Protein AF-E1IE49-F1 (afdb_monomer_lite)

Organism: NCBI:txid765420

Structure (mmCIF, N/CA/C/O backbone):
data_AF-E1IE49-F1
#
_entry.id   AF-E1IE49-F1
#
loop_
_atom_site.group_PDB
_atom_site.id
_atom_site.type_symbol
_atom_site.label_atom_id
_atom_site.label_alt_id
_atom_site.label_comp_id
_atom_site.label_asym_id
_atom_site.label_entity_id
_atom_site.label_seq_id
_atom_site.pdbx_PDB_ins_code
_atom_site.Cartn_x
_atom_site.Cartn_y
_atom_site.Cartn_z
_atom_site.occupancy
_atom_site.B_iso_or_equiv
_atom_site.auth_seq_id
_atom_site.auth_comp_id
_atom_site.auth_asym_id
_atom_site.auth_atom_id
_atom_site.pdbx_PDB_model_num
ATOM 1 N N . MET A 1 1 ? 12.499 12.347 -20.527 1.00 55.97 1 MET A N 1
ATOM 2 C CA . MET A 1 1 ? 11.636 11.217 -20.932 1.00 55.97 1 MET A CA 1
ATOM 3 C C . MET A 1 1 ? 11.839 10.113 -19.915 1.00 55.97 1 MET A C 1
ATOM 5 O O . MET A 1 1 ? 12.988 9.779 -19.658 1.00 55.97 1 MET A O 1
ATOM 9 N N . SER A 1 2 ? 10.771 9.625 -19.288 1.00 71.44 2 SER A N 1
ATOM 10 C CA . SER A 1 2 ? 10.813 8.446 -18.418 1.00 71.44 2 SER A CA 1
ATOM 11 C C . SER A 1 2 ? 10.730 7.176 -19.274 1.00 71.44 2 SER A C 1
ATOM 13 O O . SER A 1 2 ? 9.985 7.131 -20.253 1.00 71.44 2 SER A O 1
ATOM 15 N N . THR A 1 3 ? 11.517 6.157 -18.932 1.00 88.19 3 THR A N 1
ATOM 16 C CA . THR A 1 3 ? 11.542 4.856 -19.630 1.00 88.19 3 THR A CA 1
ATOM 17 C C . THR A 1 3 ? 10.769 3.835 -18.807 1.00 88.19 3 THR A C 1
ATOM 19 O O . THR A 1 3 ? 11.018 3.725 -17.612 1.00 88.19 3 THR A O 1
ATOM 22 N N . VAL A 1 4 ? 9.860 3.062 -19.406 1.00 92.31 4 VAL A N 1
ATOM 23 C CA . VAL A 1 4 ? 9.188 1.959 -18.694 1.00 92.31 4 VAL A CA 1
ATOM 24 C C . VAL A 1 4 ? 10.195 0.831 -18.459 1.00 92.31 4 VAL A C 1
ATOM 26 O O . VAL A 1 4 ? 10.754 0.292 -19.410 1.00 92.31 4 VAL A O 1
ATOM 29 N N . LEU A 1 5 ? 10.429 0.488 -17.195 1.00 92.81 5 LEU A N 1
ATOM 30 C CA . LEU A 1 5 ? 11.333 -0.583 -16.769 1.00 92.81 5 LEU A CA 1
ATOM 31 C C . LEU A 1 5 ? 10.607 -1.920 -16.612 1.00 92.81 5 LEU A C 1
ATOM 33 O O . LEU A 1 5 ? 11.159 -2.970 -16.926 1.00 92.81 5 LEU A O 1
ATOM 37 N N . ALA A 1 6 ? 9.370 -1.880 -16.119 1.00 93.75 6 ALA A N 1
ATOM 38 C CA . ALA A 1 6 ? 8.511 -3.045 -15.968 1.00 93.75 6 ALA A CA 1
ATOM 39 C C . ALA A 1 6 ? 7.043 -2.628 -16.075 1.00 93.75 6 ALA A C 1
ATOM 41 O O . ALA A 1 6 ? 6.678 -1.508 -15.719 1.00 93.75 6 ALA A O 1
ATOM 42 N N . LEU A 1 7 ? 6.200 -3.547 -16.538 1.00 95.62 7 LEU A N 1
ATOM 43 C CA . LEU A 1 7 ? 4.752 -3.385 -16.567 1.00 95.62 7 LEU A CA 1
ATOM 44 C C . LEU A 1 7 ? 4.121 -4.644 -15.981 1.00 95.62 7 LEU A C 1
ATOM 46 O O . LEU A 1 7 ? 4.431 -5.752 -16.418 1.00 95.62 7 LEU A O 1
ATOM 50 N N . LEU A 1 8 ? 3.234 -4.462 -15.010 1.00 96.56 8 LEU A N 1
ATOM 51 C CA . LEU A 1 8 ? 2.367 -5.511 -14.500 1.00 96.56 8 LEU A CA 1
ATOM 52 C C . LEU A 1 8 ? 0.931 -5.188 -14.907 1.00 96.56 8 LEU A C 1
ATOM 54 O O . LEU A 1 8 ? 0.406 -4.135 -14.549 1.00 96.56 8 LEU A O 1
ATOM 58 N N . ASP A 1 9 ? 0.316 -6.093 -15.661 1.00 95.62 9 ASP A N 1
ATOM 59 C CA . ASP A 1 9 ? -1.055 -5.959 -16.148 1.00 95.62 9 ASP A CA 1
ATOM 60 C C . ASP A 1 9 ? -1.941 -6.997 -15.449 1.00 95.62 9 ASP A C 1
ATOM 62 O O . ASP A 1 9 ? -1.783 -8.203 -15.653 1.00 95.62 9 ASP A O 1
ATOM 66 N N . LEU A 1 10 ? -2.825 -6.527 -14.570 1.00 93.69 10 LEU A N 1
ATOM 67 C CA . LEU A 1 10 ? -3.809 -7.332 -13.855 1.00 93.69 10 LEU A CA 1
ATOM 68 C C . LEU A 1 10 ? -5.215 -6.889 -14.269 1.00 93.69 10 LEU A C 1
ATOM 70 O O . LEU A 1 10 ? -5.426 -5.711 -14.574 1.00 93.69 10 LEU A O 1
ATOM 74 N N . PRO A 1 11 ? -6.222 -7.776 -14.195 1.00 89.94 11 PRO A N 1
ATOM 75 C CA . PRO A 1 11 ? -7.609 -7.378 -14.388 1.00 89.94 11 PRO A CA 1
ATOM 76 C C . PRO A 1 11 ? -7.986 -6.205 -13.471 1.00 89.94 11 PRO A C 1
ATOM 78 O O . PRO A 1 11 ? -8.043 -6.341 -12.250 1.00 89.94 11 PRO A O 1
ATOM 81 N N . GLY A 1 12 ? -8.221 -5.037 -14.070 1.00 88.00 12 GLY A N 1
ATOM 82 C CA . GLY A 1 12 ? -8.602 -3.819 -13.358 1.00 88.00 12 GLY A CA 1
ATOM 83 C C . GLY A 1 12 ? -7.467 -3.064 -12.659 1.00 88.00 12 GLY A C 1
ATOM 84 O O . GLY A 1 12 ? -7.767 -2.053 -12.037 1.00 88.00 12 GLY A O 1
ATOM 85 N N . LEU A 1 13 ? -6.201 -3.486 -12.756 1.00 94.75 13 LEU A N 1
ATOM 86 C CA . LEU A 1 13 ? -5.056 -2.746 -12.211 1.00 94.75 13 LEU A CA 1
ATOM 87 C C . LEU A 1 13 ? -3.825 -2.919 -13.104 1.00 94.75 13 LEU A C 1
ATOM 89 O O . LEU A 1 13 ? -3.293 -4.017 -13.240 1.00 94.75 13 LEU A O 1
ATOM 93 N N . ARG A 1 14 ? -3.331 -1.813 -13.658 1.00 96.25 14 ARG A N 1
ATOM 94 C CA . ARG A 1 14 ? -2.095 -1.779 -14.444 1.00 96.25 14 ARG A CA 1
ATOM 95 C C . ARG A 1 14 ? -1.073 -0.960 -13.673 1.00 96.25 14 ARG A C 1
ATOM 97 O O . ARG A 1 14 ? -1.400 0.126 -13.210 1.00 96.25 14 ARG A O 1
ATOM 104 N N . VAL A 1 15 ? 0.143 -1.470 -13.515 1.00 96.12 15 VAL A N 1
ATOM 105 C CA . VAL A 1 15 ? 1.218 -0.786 -12.782 1.00 96.12 15 VAL A CA 1
ATOM 106 C C . VAL A 1 15 ? 2.454 -0.717 -13.659 1.00 96.12 15 VAL A C 1
ATOM 108 O O . VAL A 1 15 ? 2.976 -1.750 -14.077 1.00 96.12 15 VAL A O 1
ATOM 111 N N . ALA A 1 16 ? 2.925 0.498 -13.931 1.00 95.25 16 ALA A N 1
ATOM 112 C CA . ALA A 1 16 ? 4.128 0.745 -14.713 1.00 95.25 16 ALA A CA 1
ATOM 113 C C . ALA A 1 16 ? 5.248 1.239 -13.798 1.00 95.25 16 ALA A C 1
ATOM 115 O O . ALA A 1 16 ? 5.137 2.293 -13.176 1.00 95.25 16 ALA A O 1
ATOM 116 N N . LEU A 1 17 ? 6.350 0.495 -13.745 1.00 93.62 17 LEU A N 1
ATOM 117 C CA . LEU A 1 17 ? 7.565 0.945 -13.081 1.00 93.62 17 LEU A CA 1
ATOM 118 C C . LEU A 1 17 ? 8.365 1.804 -14.061 1.00 93.62 17 LEU A C 1
ATOM 120 O O . LEU A 1 17 ? 8.807 1.318 -15.104 1.00 93.62 17 LEU A O 1
ATOM 124 N N . LEU A 1 18 ? 8.535 3.080 -13.743 1.00 92.00 18 LEU A N 1
ATOM 125 C CA . LEU A 1 18 ? 9.163 4.076 -14.596 1.00 92.00 18 LEU A CA 1
ATOM 126 C C . LEU A 1 18 ? 10.563 4.413 -14.089 1.00 92.00 18 LEU A C 1
ATOM 128 O O . LEU A 1 18 ? 10.763 4.721 -12.916 1.00 92.00 18 LEU A O 1
ATOM 132 N N . SER A 1 19 ? 11.523 4.413 -15.008 1.00 89.50 19 SER A N 1
ATOM 133 C CA . SER A 1 19 ? 12.862 4.932 -14.788 1.00 89.50 19 SER A CA 1
ATOM 134 C C . SER A 1 19 ? 12.790 6.430 -14.586 1.00 89.50 19 SER A C 1
ATOM 136 O O . SER A 1 19 ? 12.376 7.176 -15.481 1.00 89.50 19 SER A O 1
ATOM 138 N N . VAL A 1 20 ? 13.277 6.858 -13.436 1.00 84.25 20 VAL A N 1
ATOM 139 C CA . VAL A 1 20 ? 13.417 8.258 -13.077 1.00 84.25 20 VAL A CA 1
ATOM 140 C C . VAL A 1 20 ? 14.884 8.565 -12.762 1.00 84.25 20 VAL A C 1
ATOM 142 O O . VAL A 1 20 ? 15.645 7.678 -12.380 1.00 84.25 20 VAL A O 1
ATOM 145 N N . SER A 1 21 ? 15.332 9.800 -12.981 1.00 71.62 21 SER A N 1
ATOM 146 C CA . SER A 1 21 ? 16.721 10.201 -12.719 1.00 71.62 21 SER A CA 1
ATOM 147 C C . SER A 1 21 ? 16.770 11.583 -12.081 1.00 71.62 21 SER A C 1
ATOM 149 O O . SER A 1 21 ? 16.072 12.493 -12.522 1.00 71.62 21 SER A O 1
ATOM 151 N N . GLY A 1 22 ? 17.633 11.737 -11.075 1.00 57.69 22 GLY A N 1
ATOM 152 C CA . GLY A 1 22 ? 17.829 12.986 -10.337 1.00 57.69 22 GLY A CA 1
ATOM 153 C C . GLY A 1 22 ? 16.951 13.123 -9.079 1.00 57.69 22 GLY A C 1
ATOM 154 O O . GLY A 1 22 ? 15.970 12.398 -8.924 1.00 57.69 22 GLY A O 1
ATOM 155 N N . PRO A 1 23 ? 17.296 14.056 -8.170 1.00 50.56 23 PRO A N 1
ATOM 156 C CA . PRO A 1 23 ? 16.659 14.198 -6.852 1.00 50.56 23 PRO A CA 1
ATOM 157 C C . PRO A 1 23 ? 15.172 14.590 -6.914 1.00 50.56 23 PRO A C 1
ATOM 159 O O . PRO A 1 23 ? 14.391 14.168 -6.070 1.00 50.56 23 PRO A O 1
ATOM 162 N N . LEU A 1 24 ? 14.756 15.315 -7.959 1.00 48.94 24 LEU A N 1
ATOM 163 C CA . LEU A 1 24 ? 13.355 15.692 -8.216 1.00 48.94 24 LEU A CA 1
ATOM 164 C C . LEU A 1 24 ? 12.444 14.495 -8.523 1.00 48.94 24 LEU A C 1
ATOM 166 O O . LEU A 1 24 ? 11.224 14.583 -8.424 1.00 48.94 24 LEU A O 1
ATOM 170 N N . ALA A 1 25 ? 13.028 13.374 -8.932 1.00 49.72 25 ALA A N 1
ATOM 171 C CA . ALA A 1 25 ? 12.307 12.298 -9.586 1.00 49.72 25 ALA A CA 1
ATOM 172 C C . ALA A 1 25 ? 11.687 11.284 -8.603 1.00 49.72 25 ALA A C 1
ATOM 174 O O . ALA A 1 25 ? 10.912 10.421 -9.008 1.00 49.72 25 ALA A O 1
ATOM 175 N N . ALA A 1 26 ? 11.989 11.426 -7.311 1.00 48.62 26 ALA A N 1
ATOM 176 C CA . ALA A 1 26 ? 11.365 10.675 -6.227 1.00 48.62 26 ALA A CA 1
ATOM 177 C C . ALA A 1 26 ? 10.238 11.456 -5.522 1.00 48.62 26 ALA A C 1
ATOM 179 O O . ALA A 1 26 ? 9.639 10.928 -4.590 1.00 48.62 26 ALA A O 1
ATOM 180 N N . GLY A 1 27 ? 9.944 12.697 -5.950 1.00 51.00 27 GLY A N 1
ATOM 181 C CA . GLY A 1 27 ? 8.877 13.510 -5.355 1.00 51.00 27 GLY A CA 1
ATOM 182 C C . GLY A 1 27 ? 9.060 13.745 -3.855 1.00 51.00 27 GLY A C 1
ATOM 183 O O . GLY A 1 27 ? 8.078 13.959 -3.151 1.00 51.00 27 GLY A O 1
ATOM 184 N N . PHE A 1 28 ? 10.300 13.659 -3.363 1.00 54.50 28 PHE A N 1
ATOM 185 C CA . PHE A 1 28 ? 10.597 13.907 -1.965 1.00 54.50 28 PHE A CA 1
ATOM 186 C C . PHE A 1 28 ? 10.289 15.363 -1.647 1.00 54.50 28 PHE A C 1
ATOM 188 O O . PHE A 1 28 ? 10.924 16.243 -2.234 1.00 54.50 28 PHE A O 1
ATOM 195 N N . PRO A 1 29 ? 9.333 15.639 -0.750 1.00 58.22 29 PRO A N 1
ATOM 196 C CA . PRO A 1 29 ? 9.167 16.994 -0.270 1.00 58.22 29 PRO A CA 1
ATOM 197 C C . PRO A 1 29 ? 10.420 17.391 0.526 1.00 58.22 29 PRO A C 1
ATOM 199 O O . PRO A 1 29 ? 11.032 16.548 1.187 1.00 58.22 29 PRO A O 1
ATOM 202 N N . ASP A 1 30 ? 10.796 18.674 0.485 1.00 63.28 30 ASP A N 1
ATOM 203 C CA . ASP A 1 30 ? 11.938 19.209 1.251 1.00 63.28 30 ASP A CA 1
ATOM 204 C C . ASP A 1 30 ? 11.806 18.929 2.762 1.00 63.28 30 ASP A C 1
ATOM 206 O O . ASP A 1 30 ? 12.799 18.853 3.487 1.00 63.28 30 ASP A O 1
ATOM 210 N N . ALA A 1 31 ? 10.570 18.738 3.230 1.00 72.19 31 ALA A N 1
ATOM 211 C CA . ALA A 1 31 ? 10.235 18.256 4.558 1.00 72.19 31 ALA A CA 1
ATOM 212 C C . ALA A 1 31 ? 9.115 17.214 4.475 1.00 72.19 31 ALA A C 1
ATOM 214 O O . ALA A 1 31 ? 8.170 17.369 3.702 1.00 72.19 31 ALA A O 1
ATOM 215 N N . LEU A 1 32 ? 9.193 16.172 5.305 1.00 83.06 32 LEU A N 1
ATOM 216 C CA . LEU A 1 32 ? 8.096 15.215 5.447 1.00 83.06 32 LEU A CA 1
ATOM 217 C C . LEU A 1 32 ? 6.829 15.940 5.932 1.00 83.06 32 LEU A C 1
ATOM 219 O O . LEU A 1 32 ? 6.936 16.840 6.772 1.00 83.06 32 LEU A O 1
ATOM 223 N N . PRO A 1 33 ? 5.639 15.552 5.442 1.00 86.88 33 PRO A N 1
ATOM 224 C CA . PRO A 1 33 ? 4.392 16.133 5.918 1.00 86.88 33 PRO A CA 1
ATOM 225 C C . PRO A 1 33 ? 4.218 15.892 7.428 1.00 86.88 33 PRO A C 1
ATOM 227 O O . PRO A 1 33 ? 4.626 14.837 7.930 1.00 86.88 33 PRO A O 1
ATOM 230 N N . PRO A 1 34 ? 3.613 16.845 8.160 1.00 91.44 34 PRO A N 1
ATOM 231 C CA . PRO A 1 34 ? 3.332 16.668 9.577 1.00 91.44 34 PRO A CA 1
ATOM 232 C C . PRO A 1 34 ? 2.346 15.516 9.795 1.00 91.44 34 PRO A C 1
ATOM 234 O O . PRO A 1 34 ? 1.513 15.212 8.937 1.00 91.44 34 PRO A O 1
ATOM 237 N N . ILE A 1 35 ? 2.462 14.879 10.961 1.00 95.62 35 ILE A N 1
ATOM 238 C CA . ILE A 1 35 ? 1.517 13.865 11.428 1.00 95.62 35 ILE A CA 1
ATOM 239 C C . ILE A 1 35 ? 0.576 14.522 12.421 1.00 95.62 35 ILE A C 1
ATOM 241 O O . ILE A 1 35 ? 1.024 15.134 13.392 1.00 95.62 35 ILE A O 1
ATOM 245 N N . GLU A 1 36 ? -0.717 14.381 12.167 1.00 96.00 36 GLU A N 1
ATOM 246 C CA . GLU A 1 36 ? -1.770 15.068 12.901 1.00 96.00 36 GLU A CA 1
ATOM 247 C C . GLU A 1 36 ? -2.782 14.059 13.462 1.00 96.00 36 GLU A C 1
ATOM 249 O O . GLU A 1 36 ? -3.055 13.039 12.819 1.00 96.00 36 GLU A O 1
ATOM 254 N N . PRO A 1 37 ? -3.360 14.327 14.647 1.00 96.19 37 PRO A N 1
ATOM 255 C CA . PRO A 1 37 ? -4.503 13.578 15.158 1.00 96.19 37 PRO A CA 1
ATOM 256 C C . PRO A 1 37 ? -5.645 13.496 14.147 1.00 96.19 37 PRO A C 1
ATOM 258 O O . PRO A 1 37 ? -5.930 14.464 13.447 1.00 96.19 37 PRO A O 1
ATOM 261 N N . LEU A 1 38 ? -6.322 12.348 14.108 1.00 95.81 38 LEU A N 1
ATOM 262 C CA . LEU A 1 38 ? -7.585 12.217 13.383 1.00 95.81 38 LEU A CA 1
ATOM 263 C C . LEU A 1 38 ? -8.669 13.069 14.048 1.00 95.81 38 LEU A C 1
ATOM 265 O O . LEU A 1 38 ? -8.762 13.101 15.280 1.00 95.81 38 LEU A O 1
ATOM 269 N N . ASP A 1 39 ? -9.504 13.714 13.237 1.00 92.25 39 ASP A N 1
ATOM 270 C CA . ASP A 1 39 ? -10.669 14.437 13.730 1.00 92.25 39 ASP A CA 1
ATOM 271 C C . ASP A 1 39 ? -11.794 13.427 14.018 1.00 92.25 39 ASP A C 1
ATOM 273 O O . ASP A 1 39 ? -12.275 12.759 13.105 1.00 92.25 39 ASP A O 1
ATOM 277 N N . PRO A 1 40 ? -12.260 13.283 15.270 1.00 89.69 40 PRO A N 1
ATOM 278 C CA . PRO A 1 40 ? -13.309 12.319 15.598 1.00 89.69 40 PRO A CA 1
ATOM 279 C C . PRO A 1 40 ? -14.674 12.645 14.967 1.00 89.69 40 PRO A C 1
ATOM 281 O O . PRO A 1 40 ? -15.589 11.828 15.065 1.00 89.69 40 PRO A O 1
ATOM 284 N N . SER A 1 41 ? -14.848 13.841 14.398 1.00 91.25 41 SER A N 1
ATOM 285 C CA . SER A 1 41 ? -16.078 14.267 13.726 1.00 91.25 41 SER A CA 1
ATOM 286 C C . SER A 1 41 ? -16.110 13.949 12.228 1.00 91.25 41 SER A C 1
ATOM 288 O O . SER A 1 41 ? -17.186 14.008 11.628 1.00 91.25 41 SER A O 1
ATOM 290 N N . GLU A 1 42 ? -14.973 13.582 11.635 1.00 91.31 42 GLU A N 1
ATOM 291 C CA . GLU A 1 42 ? -14.866 13.204 10.228 1.00 91.31 42 GLU A CA 1
ATOM 292 C C . GLU A 1 42 ? -14.912 11.682 10.050 1.00 91.31 42 GLU A C 1
ATOM 294 O O . GLU A 1 42 ? -14.470 10.909 10.902 1.00 91.31 42 GLU A O 1
ATOM 299 N N . ASP A 1 43 ? -15.450 11.239 8.912 1.00 90.81 43 ASP A N 1
ATOM 300 C CA . ASP A 1 43 ? -15.329 9.842 8.508 1.00 90.81 43 ASP A CA 1
ATOM 301 C C . ASP A 1 43 ? -13.977 9.640 7.819 1.00 90.81 43 ASP A C 1
ATOM 303 O O . ASP A 1 43 ? -13.643 10.317 6.841 1.00 90.81 43 ASP A O 1
ATOM 307 N N . HIS A 1 44 ? -13.188 8.708 8.340 1.00 94.00 44 HIS A N 1
ATOM 308 C CA . HIS A 1 44 ? -11.853 8.421 7.841 1.00 94.00 44 HIS A CA 1
ATOM 309 C C . HIS A 1 44 ? -11.817 7.006 7.251 1.00 94.00 44 HIS A C 1
ATOM 311 O O . HIS A 1 44 ? -12.245 6.059 7.915 1.00 94.00 44 HIS A O 1
ATOM 317 N N . PRO A 1 45 ? -11.249 6.808 6.045 1.00 93.81 45 PRO A N 1
ATOM 318 C CA . PRO A 1 45 ? -11.095 5.500 5.422 1.00 93.81 45 PRO A CA 1
ATOM 319 C C . PRO A 1 45 ? -9.978 4.704 6.113 1.00 93.81 45 PRO A C 1
ATOM 321 O O . PRO A 1 45 ? -8.874 4.517 5.591 1.00 93.81 45 PRO A O 1
ATOM 324 N N . LEU A 1 46 ? -10.260 4.258 7.334 1.00 96.25 46 LEU A N 1
ATOM 325 C CA . LEU A 1 46 ? -9.357 3.457 8.140 1.00 96.25 46 LEU A CA 1
ATOM 326 C C . LEU A 1 46 ? -9.471 1.979 7.745 1.00 96.25 46 LEU A C 1
ATOM 328 O O . LEU A 1 46 ? -10.568 1.485 7.470 1.00 96.25 46 LEU A O 1
ATOM 332 N N . PRO A 1 47 ? -8.355 1.238 7.733 1.00 97.25 47 PRO A N 1
ATOM 333 C CA . PRO A 1 47 ? -8.401 -0.206 7.589 1.00 97.25 47 PRO A CA 1
ATOM 334 C C . PRO A 1 47 ? -9.136 -0.828 8.781 1.00 97.25 47 PRO A C 1
ATOM 336 O O . PRO A 1 47 ? -8.921 -0.450 9.932 1.00 97.25 47 PRO A O 1
ATOM 339 N N . THR A 1 48 ? -9.972 -1.834 8.517 1.00 97.25 48 THR A N 1
ATOM 340 C CA . THR A 1 48 ? -10.651 -2.590 9.589 1.00 97.25 48 THR A CA 1
ATOM 341 C C . THR A 1 48 ? -9.688 -3.471 10.394 1.00 97.25 48 THR A C 1
ATOM 343 O O . THR A 1 48 ? -10.047 -3.967 11.462 1.00 97.25 48 THR A O 1
ATOM 346 N N . TYR A 1 49 ? -8.453 -3.640 9.909 1.00 97.62 49 TYR A N 1
ATOM 347 C CA . TYR A 1 49 ? -7.361 -4.302 10.606 1.00 97.62 49 TYR A CA 1
ATOM 348 C C . TYR A 1 49 ? -6.130 -3.392 10.715 1.00 97.62 49 TYR A C 1
ATOM 350 O O . TYR A 1 49 ? -5.569 -2.956 9.710 1.00 97.62 49 TYR A O 1
ATOM 358 N N . LEU A 1 50 ? -5.646 -3.208 11.944 1.00 97.69 50 LEU A N 1
ATOM 359 C CA . LEU A 1 50 ? -4.304 -2.710 12.239 1.00 97.69 50 LEU A CA 1
ATOM 360 C C . LEU A 1 50 ? -3.629 -3.633 13.262 1.00 97.69 50 LEU A C 1
ATOM 362 O O . LEU A 1 50 ? -4.300 -4.114 14.182 1.00 97.69 50 LEU A O 1
ATOM 366 N N . PRO A 1 51 ? -2.310 -3.867 13.140 1.00 97.69 51 PRO A N 1
ATOM 367 C CA . PRO A 1 51 ? -1.539 -4.525 14.184 1.00 97.69 51 PRO A CA 1
ATOM 368 C C . PRO A 1 51 ? -1.740 -3.870 15.556 1.00 97.69 51 PRO A C 1
ATOM 370 O O . PRO A 1 51 ? -1.859 -2.649 15.681 1.00 97.69 51 PRO A O 1
ATOM 373 N N . VAL A 1 52 ? -1.756 -4.699 16.601 1.00 96.38 52 VAL A N 1
ATOM 374 C CA . VAL A 1 52 ? -1.967 -4.248 17.983 1.00 96.38 52 VAL A CA 1
ATOM 375 C C . VAL A 1 52 ? -0.912 -3.216 18.374 1.00 96.38 52 VAL A C 1
ATOM 377 O O . VAL A 1 52 ? 0.279 -3.412 18.143 1.00 96.38 52 VAL A O 1
ATOM 380 N N . GLY A 1 53 ? -1.362 -2.137 19.010 1.00 96.19 53 GLY A N 1
ATOM 381 C CA . GLY A 1 53 ? -0.494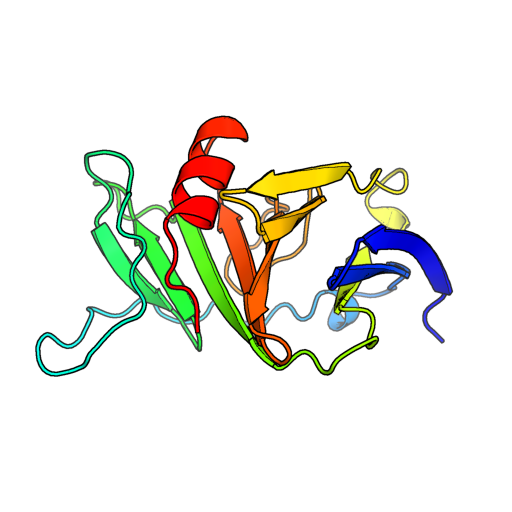 -1.059 19.478 1.00 96.19 53 GLY A CA 1
ATOM 382 C C . GLY A 1 53 ? -0.216 0.018 18.433 1.00 96.19 53 GLY A C 1
ATOM 383 O O . GLY A 1 53 ? 0.371 1.033 18.796 1.00 96.19 53 GLY A O 1
ATOM 384 N N . LEU A 1 54 ? -0.665 -0.157 17.183 1.00 98.12 54 LEU A N 1
ATOM 385 C CA . LEU A 1 54 ? -0.598 0.909 16.192 1.00 98.12 54 LEU A CA 1
ATOM 386 C C . LEU A 1 54 ? -1.780 1.867 16.328 1.00 98.12 54 LEU A C 1
ATOM 388 O O . LEU A 1 54 ? -2.928 1.440 16.448 1.00 98.12 54 LEU A O 1
ATOM 392 N N . GLN A 1 55 ? -1.487 3.163 16.288 1.00 97.69 55 GLN A N 1
ATOM 393 C CA . GLN A 1 55 ? -2.471 4.233 16.417 1.00 97.69 55 GLN A CA 1
ATOM 394 C C . GLN A 1 55 ? -2.602 4.982 15.091 1.00 97.69 55 GLN A C 1
ATOM 396 O O . GLN A 1 55 ? -1.591 5.512 14.620 1.00 97.69 55 GLN A O 1
ATOM 401 N N . PRO A 1 56 ? -3.798 5.036 14.479 1.00 97.88 56 PRO A N 1
ATOM 402 C CA . PRO A 1 56 ? -3.992 5.728 13.216 1.00 97.88 56 PRO A CA 1
ATOM 403 C C . PRO A 1 56 ? -3.939 7.254 13.396 1.00 97.88 56 PRO A C 1
ATOM 405 O O . PRO A 1 56 ? -4.377 7.788 14.414 1.00 97.88 56 PRO A O 1
ATOM 408 N N . GLN A 1 57 ? -3.379 7.944 12.407 1.00 97.62 57 GLN A N 1
ATOM 409 C CA . GLN A 1 57 ? -3.150 9.390 12.362 1.00 97.62 57 GLN A CA 1
ATOM 410 C C . GLN A 1 57 ? -3.318 9.892 10.918 1.00 97.62 57 GLN A C 1
ATOM 412 O O . GLN A 1 57 ? -3.268 9.107 9.962 1.00 97.62 57 GLN A O 1
ATOM 417 N N . ARG A 1 58 ? -3.485 11.203 10.740 1.00 96.94 58 ARG A N 1
ATOM 418 C CA . ARG A 1 58 ? -3.453 11.869 9.433 1.00 96.94 58 ARG A CA 1
ATOM 419 C C . ARG A 1 58 ? -2.009 12.205 9.058 1.00 9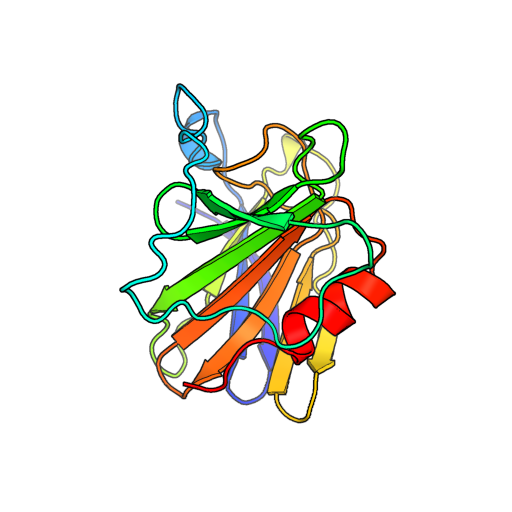6.94 58 ARG A C 1
ATOM 421 O O . ARG A 1 58 ? -1.207 12.551 9.922 1.00 96.94 58 ARG A O 1
ATOM 428 N N . ILE A 1 59 ? -1.667 12.107 7.773 1.00 94.88 59 ILE A N 1
ATOM 429 C CA . ILE A 1 59 ? -0.358 12.522 7.257 1.00 94.88 59 ILE A CA 1
ATOM 430 C C . ILE A 1 59 ? -0.481 13.029 5.817 1.00 94.88 59 ILE A C 1
ATOM 432 O O . ILE A 1 59 ? -0.777 12.269 4.893 1.00 94.88 59 ILE A O 1
ATOM 436 N N . GLY A 1 60 ? -0.251 14.327 5.610 1.00 90.81 60 GLY A N 1
ATOM 437 C CA . GLY A 1 60 ? -0.479 14.964 4.309 1.00 90.81 60 GLY A CA 1
ATOM 438 C C . GLY A 1 60 ? -1.887 14.666 3.772 1.00 90.81 60 GLY A C 1
ATOM 439 O O . GLY A 1 60 ? -2.882 14.836 4.472 1.00 90.81 60 GLY A O 1
ATOM 440 N N . GLU A 1 61 ? -1.975 14.167 2.539 1.00 90.62 61 GLU A N 1
ATOM 441 C CA . GLU A 1 61 ? -3.246 13.764 1.912 1.00 90.62 61 GLU A CA 1
ATOM 442 C C . GLU A 1 61 ? -3.701 12.342 2.292 1.00 90.62 61 GLU A C 1
ATOM 444 O O . GLU A 1 61 ? -4.822 11.931 1.978 1.00 90.62 61 GLU A O 1
ATOM 449 N N . GLY A 1 62 ? -2.865 11.593 3.011 1.00 95.00 62 GLY A N 1
ATOM 450 C CA . GLY A 1 62 ? -3.098 10.211 3.410 1.00 95.00 62 GLY A CA 1
ATOM 451 C C . GLY A 1 62 ? -3.212 10.016 4.921 1.00 95.00 62 GLY A C 1
ATOM 452 O O . GLY A 1 62 ? -3.435 10.931 5.715 1.00 95.00 62 GLY A O 1
ATOM 453 N N . TYR A 1 63 ? -3.085 8.767 5.320 1.00 97.38 63 TYR A N 1
ATOM 454 C CA . TYR A 1 63 ? -3.188 8.318 6.696 1.00 97.38 63 TYR A CA 1
ATOM 455 C C . TYR A 1 63 ? -1.976 7.455 7.027 1.00 97.38 63 TYR A C 1
ATOM 457 O O . TYR A 1 63 ? -1.338 6.880 6.143 1.00 97.38 63 TYR A O 1
ATOM 465 N N . CYS A 1 64 ? -1.638 7.359 8.302 1.00 97.75 64 CYS A N 1
ATOM 466 C CA . CYS A 1 64 ? -0.624 6.434 8.782 1.00 97.75 64 CYS A CA 1
ATOM 467 C C . CYS A 1 64 ? -1.031 5.805 10.099 1.00 97.75 64 CYS A C 1
ATOM 469 O O . CYS A 1 64 ? -2.017 6.201 10.709 1.00 97.75 64 CYS A O 1
ATOM 471 N N . ALA A 1 65 ? -0.266 4.808 10.530 1.00 98.25 65 ALA A N 1
ATOM 472 C CA . ALA A 1 65 ? -0.325 4.305 11.884 1.00 98.25 65 ALA A CA 1
ATOM 473 C C . ALA A 1 65 ? 1.071 4.309 12.514 1.00 98.25 65 ALA A C 1
ATOM 475 O O . ALA A 1 65 ? 2.052 3.862 11.900 1.00 98.25 65 ALA A O 1
ATOM 476 N N . LEU A 1 66 ? 1.133 4.832 13.737 1.00 97.75 66 LEU A N 1
ATOM 477 C CA . LEU A 1 66 ? 2.344 4.951 14.542 1.00 97.75 66 LEU A CA 1
ATOM 478 C C . LEU A 1 66 ? 2.396 3.874 15.621 1.00 97.75 66 LEU A C 1
ATOM 480 O O . LEU A 1 66 ? 1.351 3.500 16.148 1.00 97.75 66 LEU A O 1
ATOM 484 N N . ASP A 1 67 ? 3.588 3.410 15.984 1.00 97.56 67 ASP A N 1
ATOM 485 C CA . ASP A 1 67 ? 3.776 2.602 17.193 1.00 97.56 67 ASP A CA 1
ATOM 486 C C . ASP A 1 67 ? 3.807 3.455 18.479 1.00 97.56 67 ASP A C 1
ATOM 488 O O . ASP A 1 67 ? 3.657 4.679 18.460 1.00 97.56 67 ASP A O 1
ATOM 492 N N . ALA A 1 68 ? 4.019 2.803 19.627 1.00 96.25 68 ALA A N 1
ATOM 493 C CA . ALA A 1 68 ? 4.085 3.461 20.933 1.00 96.25 68 ALA A CA 1
ATOM 494 C C . ALA A 1 68 ? 5.282 4.422 21.090 1.00 96.25 68 ALA A C 1
ATOM 496 O O . ALA A 1 68 ? 5.289 5.240 22.009 1.00 96.25 68 ALA A O 1
ATOM 497 N N . GLN A 1 69 ? 6.293 4.320 20.224 1.00 96.31 69 GLN A N 1
ATOM 498 C CA . GLN A 1 69 ? 7.454 5.208 20.175 1.00 96.31 69 GLN A CA 1
ATOM 499 C C . GLN A 1 69 ? 7.236 6.380 19.206 1.00 96.31 69 GLN A C 1
ATOM 501 O O . GLN A 1 69 ? 8.094 7.257 19.106 1.00 96.31 69 GLN A O 1
ATOM 506 N N . GLY A 1 70 ? 6.098 6.416 18.507 1.00 94.12 70 GLY A N 1
ATOM 507 C CA . GLY A 1 70 ? 5.786 7.423 17.501 1.00 94.12 70 GLY A CA 1
ATOM 508 C C . GLY A 1 70 ? 6.444 7.161 16.143 1.00 94.12 70 GLY A C 1
ATOM 509 O O . GLY A 1 70 ? 6.485 8.069 15.315 1.00 94.12 70 GLY A O 1
ATOM 510 N N . GLN A 1 71 ? 6.968 5.957 15.880 1.00 94.00 71 GLN A N 1
ATOM 511 C CA . GLN A 1 71 ? 7.511 5.616 14.564 1.00 94.00 71 GLN A CA 1
ATOM 512 C C . GLN A 1 71 ? 6.407 5.243 13.577 1.00 94.00 71 GLN A C 1
ATOM 514 O O . GLN A 1 71 ? 5.487 4.493 13.897 1.00 94.00 71 GLN A O 1
A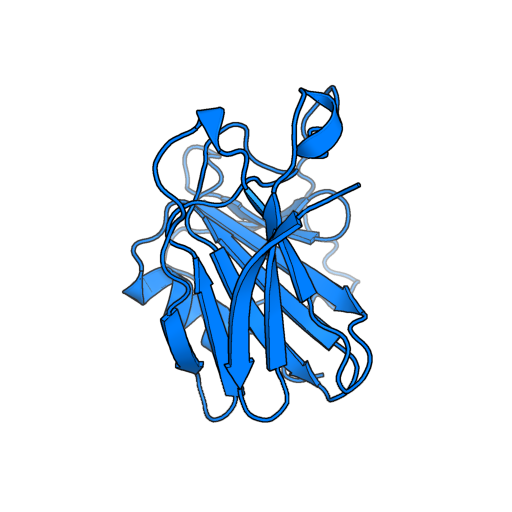TOM 519 N N . LEU A 1 72 ? 6.544 5.719 12.334 1.00 95.31 72 LEU A N 1
ATOM 520 C CA . LEU A 1 72 ? 5.655 5.352 11.233 1.00 95.31 72 LEU A CA 1
ATOM 521 C C . LEU A 1 72 ? 5.870 3.894 10.827 1.00 95.31 72 LEU A C 1
ATOM 523 O O . LEU A 1 72 ? 6.901 3.533 10.242 1.00 95.31 72 LEU A O 1
ATOM 527 N N . MET A 1 73 ? 4.844 3.082 11.071 1.00 97.50 73 MET A N 1
ATOM 528 C CA . MET A 1 73 ? 4.853 1.653 10.769 1.00 97.50 73 MET A CA 1
ATOM 529 C C . MET A 1 73 ? 4.156 1.329 9.455 1.00 97.50 73 MET A C 1
ATOM 531 O O . MET A 1 73 ? 4.631 0.472 8.712 1.00 97.50 73 MET A O 1
ATOM 535 N N . VAL A 1 74 ? 3.072 2.029 9.129 1.00 98.06 74 VAL A N 1
ATOM 536 C CA . VAL A 1 74 ? 2.354 1.892 7.856 1.00 98.06 74 VAL A CA 1
ATOM 537 C C . VAL A 1 74 ? 1.675 3.205 7.491 1.00 98.06 74 VAL A C 1
ATOM 539 O O . VAL A 1 74 ? 1.322 3.990 8.363 1.00 98.06 74 VAL A O 1
ATOM 542 N N . SER A 1 75 ? 1.513 3.443 6.199 1.00 97.62 75 SER A N 1
ATOM 543 C CA . SER A 1 75 ? 0.828 4.585 5.607 1.00 97.62 75 SER A CA 1
ATOM 544 C C . SER A 1 75 ? -0.045 4.126 4.452 1.00 97.62 75 SER A C 1
ATOM 546 O O . SER A 1 75 ? 0.280 3.134 3.792 1.00 97.62 75 SER A O 1
ATOM 548 N N . TRP A 1 76 ? -1.147 4.832 4.221 1.00 97.81 76 TRP A N 1
ATOM 549 C CA . TRP A 1 76 ? -2.017 4.604 3.081 1.00 97.81 76 TRP A CA 1
ATOM 550 C C . TRP A 1 76 ? -2.621 5.896 2.537 1.00 97.81 76 TRP A C 1
ATOM 552 O O . TRP A 1 76 ? -2.894 6.840 3.275 1.00 97.81 76 TRP A O 1
ATOM 562 N N . ILE A 1 77 ? -2.835 5.932 1.226 1.00 95.88 77 ILE A N 1
ATOM 563 C CA . ILE A 1 77 ? -3.465 7.051 0.522 1.00 95.88 77 ILE A CA 1
ATOM 564 C C . ILE A 1 77 ? -4.305 6.517 -0.638 1.00 95.88 77 ILE A C 1
ATOM 566 O O . ILE A 1 77 ? -3.909 5.551 -1.297 1.00 95.88 77 ILE A O 1
ATOM 570 N N . ALA A 1 78 ? -5.472 7.120 -0.860 1.00 95.50 78 ALA A N 1
ATOM 571 C CA . ALA A 1 78 ? -6.283 6.866 -2.043 1.00 95.50 78 ALA A CA 1
ATOM 572 C C . ALA A 1 78 ? -5.813 7.786 -3.162 1.00 95.50 78 ALA A C 1
ATOM 574 O O . ALA A 1 78 ? -5.674 8.989 -2.959 1.00 95.50 78 ALA A O 1
ATOM 575 N N . LEU A 1 79 ? -5.610 7.215 -4.341 1.00 93.88 79 LEU A N 1
ATOM 576 C CA . LEU A 1 79 ? -5.346 7.957 -5.563 1.00 93.88 79 LEU A CA 1
ATOM 577 C C . LEU A 1 79 ? -6.461 7.694 -6.564 1.00 93.88 79 LEU A C 1
ATOM 579 O O . LEU A 1 79 ? -6.972 6.573 -6.662 1.00 93.88 79 LEU A O 1
ATOM 583 N N . GLU A 1 80 ? -6.796 8.721 -7.335 1.00 94.94 80 GLU A N 1
ATOM 584 C CA . GLU A 1 80 ? -7.569 8.554 -8.558 1.00 94.94 80 GLU A CA 1
ATOM 585 C C . GLU A 1 80 ? -6.720 7.801 -9.587 1.00 94.94 80 GLU A C 1
ATOM 587 O O . GLU A 1 80 ? -5.524 8.047 -9.743 1.00 94.94 80 GLU A O 1
ATOM 592 N N . LEU A 1 81 ? -7.335 6.821 -10.238 1.00 93.81 81 LEU A N 1
ATOM 593 C CA . LEU A 1 81 ? -6.712 5.993 -11.258 1.00 93.81 81 LEU A CA 1
ATOM 594 C C . LEU A 1 81 ? -7.785 5.535 -12.239 1.00 93.81 81 LEU A C 1
ATOM 596 O O . LEU A 1 81 ? -8.545 4.597 -11.950 1.00 93.81 81 LEU A O 1
ATOM 600 N N . GLU A 1 82 ? -7.825 6.182 -13.398 1.00 92.25 82 GLU A N 1
ATOM 601 C CA . GLU A 1 82 ? -8.813 5.900 -14.431 1.00 92.25 82 GLU A CA 1
ATOM 602 C C . GLU A 1 82 ? -8.719 4.450 -14.940 1.00 92.25 82 GLU A C 1
ATOM 604 O O . GLU A 1 82 ? -7.654 3.816 -14.909 1.00 92.25 82 GLU A O 1
ATOM 609 N N . PRO A 1 83 ? -9.828 3.872 -15.434 1.00 85.69 83 PRO A N 1
ATOM 610 C CA . PRO A 1 83 ? -9.802 2.560 -16.056 1.00 85.69 83 PRO A CA 1
ATOM 611 C C . PRO A 1 83 ? -8.745 2.479 -17.166 1.00 85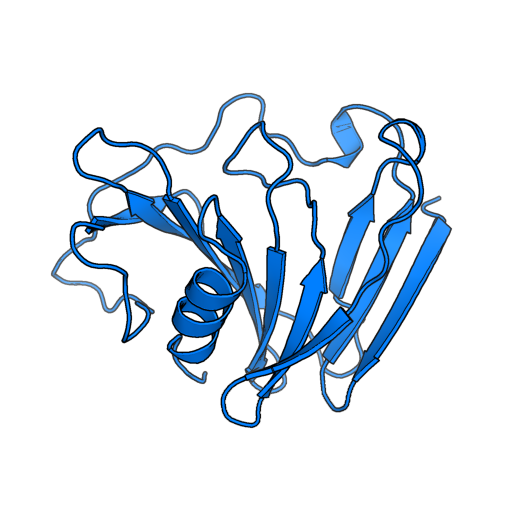.69 83 PRO A C 1
ATOM 613 O O . PRO A 1 83 ? -8.723 3.288 -18.090 1.00 85.69 83 PRO A O 1
ATOM 616 N N . ASN A 1 84 ? -7.926 1.426 -17.127 1.00 82.12 84 ASN A N 1
ATOM 617 C CA . ASN A 1 84 ? -6.854 1.131 -18.090 1.00 82.12 84 ASN A CA 1
ATOM 618 C C . ASN A 1 84 ? -5.630 2.059 -18.043 1.00 82.12 84 ASN A C 1
ATOM 620 O O . ASN A 1 84 ? -4.659 1.779 -18.760 1.00 82.12 84 ASN A O 1
ATOM 624 N N . GLU A 1 85 ? -5.636 3.095 -17.201 1.00 92.50 85 GLU A N 1
ATOM 625 C CA . GLU A 1 85 ? -4.457 3.916 -16.956 1.00 92.50 85 GLU A CA 1
ATOM 626 C C . GLU A 1 85 ? -3.451 3.137 -16.091 1.00 92.50 85 GLU A C 1
ATOM 628 O O . GLU A 1 85 ? -3.833 2.522 -15.088 1.00 92.50 85 GLU A O 1
ATOM 633 N N . PRO A 1 86 ? -2.165 3.080 -16.482 1.00 94.00 86 PRO A N 1
ATOM 634 C CA . PRO A 1 86 ? -1.152 2.481 -15.636 1.00 94.00 86 PRO A CA 1
ATOM 635 C C . PRO A 1 86 ? -0.825 3.410 -14.468 1.00 94.00 86 PRO A C 1
ATOM 637 O O . PRO A 1 86 ? -0.401 4.540 -14.681 1.00 94.00 86 PRO A O 1
ATOM 640 N N . LEU A 1 87 ? -0.920 2.895 -13.243 1.00 94.88 87 LEU A N 1
ATOM 641 C CA . LEU A 1 87 ? -0.383 3.555 -12.060 1.00 94.88 87 LEU A CA 1
ATOM 642 C C . LEU A 1 87 ? 1.147 3.665 -12.203 1.00 94.88 87 LEU A C 1
ATOM 644 O O . LEU A 1 87 ? 1.821 2.625 -12.254 1.00 94.88 87 LEU A O 1
ATOM 648 N N . PRO A 1 88 ? 1.714 4.881 -12.261 1.00 92.25 88 PRO A N 1
ATOM 649 C CA . PRO A 1 88 ? 3.151 5.054 -12.366 1.00 92.25 88 PRO A CA 1
ATOM 650 C C . PRO A 1 88 ? 3.812 4.877 -10.996 1.00 92.25 88 PRO A C 1
ATOM 652 O O . PRO A 1 88 ? 3.480 5.566 -10.035 1.00 92.25 88 PRO A O 1
ATOM 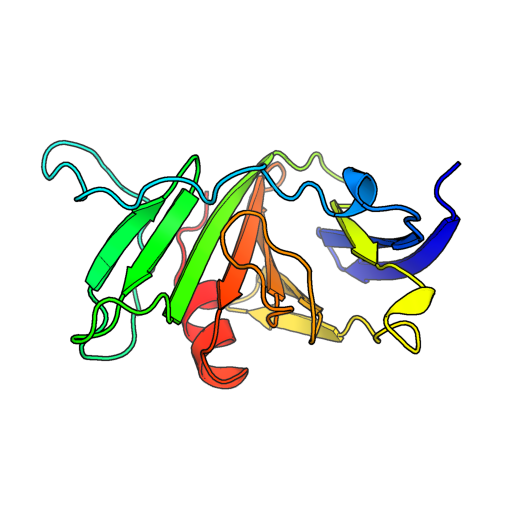655 N N . LEU A 1 89 ? 4.801 3.989 -10.916 1.00 90.69 89 LEU A N 1
ATOM 656 C CA . LEU A 1 89 ? 5.703 3.866 -9.773 1.00 90.69 89 LEU A CA 1
ATOM 657 C C . LEU A 1 89 ? 7.115 4.247 -10.207 1.00 90.69 89 LEU A C 1
ATOM 659 O O . LEU A 1 89 ? 7.595 3.794 -11.242 1.00 90.69 89 LEU A O 1
ATOM 663 N N . ALA A 1 90 ? 7.792 5.078 -9.424 1.00 87.44 90 ALA A N 1
ATOM 664 C CA . ALA A 1 90 ? 9.129 5.555 -9.752 1.00 87.44 90 ALA A CA 1
ATOM 665 C C . ALA A 1 90 ? 10.218 4.583 -9.266 1.00 87.44 90 ALA A C 1
ATOM 667 O O . ALA A 1 90 ? 10.188 4.115 -8.127 1.00 87.44 90 ALA A O 1
ATOM 668 N N . TRP A 1 91 ? 11.219 4.331 -10.109 1.00 88.38 91 TRP A N 1
ATOM 669 C CA . TRP A 1 91 ? 12.460 3.653 -9.737 1.00 88.38 91 TRP A CA 1
ATOM 670 C C . TRP A 1 91 ? 13.657 4.373 -10.343 1.00 88.38 91 TRP A C 1
ATOM 672 O O . TRP A 1 91 ? 13.683 4.646 -11.544 1.00 88.38 91 TRP A O 1
ATOM 682 N N . ASN A 1 92 ? 14.668 4.663 -9.529 1.00 86.94 92 ASN A N 1
ATOM 683 C CA . ASN A 1 92 ? 15.929 5.194 -10.025 1.00 86.94 92 ASN A CA 1
ATOM 684 C C . ASN A 1 92 ? 16.900 4.027 -10.275 1.00 86.94 92 ASN A C 1
ATOM 686 O O . ASN A 1 92 ? 17.272 3.337 -9.325 1.00 86.94 92 ASN A O 1
ATOM 690 N N . PRO A 1 93 ? 17.350 3.796 -11.524 1.00 86.31 93 PRO A N 1
ATOM 691 C CA . PRO A 1 93 ? 18.292 2.720 -11.836 1.00 86.31 93 PRO A CA 1
ATOM 692 C C . PRO A 1 93 ? 19.625 2.801 -11.078 1.00 86.31 93 PRO A C 1
ATOM 694 O O . PRO A 1 93 ? 20.298 1.784 -10.932 1.00 86.31 93 PRO A O 1
ATOM 697 N N . ALA A 1 94 ? 20.012 3.983 -10.580 1.00 86.62 94 ALA A N 1
ATOM 698 C CA . ALA A 1 94 ? 21.196 4.135 -9.733 1.00 86.62 94 ALA A CA 1
ATOM 699 C C . ALA A 1 94 ? 21.033 3.477 -8.350 1.00 86.62 94 ALA A C 1
ATOM 701 O O . ALA A 1 94 ? 22.029 3.156 -7.705 1.00 86.62 94 ALA A O 1
ATOM 702 N N . ASP A 1 95 ? 19.795 3.234 -7.910 1.00 83.25 95 ASP A N 1
ATOM 703 C CA . ASP A 1 95 ? 19.499 2.671 -6.591 1.00 83.25 95 ASP A CA 1
ATOM 704 C C . ASP A 1 95 ? 19.589 1.131 -6.558 1.00 83.25 95 ASP A C 1
ATOM 706 O O . ASP A 1 95 ? 19.389 0.521 -5.496 1.00 83.25 95 ASP A O 1
ATOM 710 N N . GLY A 1 96 ? 19.855 0.494 -7.706 1.00 87.56 96 GLY A N 1
ATOM 711 C CA . GLY A 1 96 ? 20.046 -0.948 -7.836 1.00 87.56 96 GLY A CA 1
ATOM 712 C C . GLY A 1 96 ? 19.299 -1.588 -9.016 1.00 87.56 96 GLY A C 1
ATOM 713 O O . GLY A 1 96 ? 18.723 -0.890 -9.858 1.00 87.56 96 GLY A O 1
ATOM 714 N N . PRO A 1 97 ? 19.298 -2.937 -9.090 1.00 90.94 97 PRO A N 1
ATOM 715 C CA . PRO A 1 97 ? 18.584 -3.663 -10.135 1.00 90.94 97 PRO A CA 1
ATOM 716 C C . PRO A 1 97 ? 17.090 -3.336 -10.100 1.00 90.94 97 PRO A C 1
ATOM 718 O O . PRO A 1 97 ? 16.518 -3.107 -9.036 1.00 90.94 97 PRO A O 1
ATOM 721 N N . THR A 1 98 ? 16.454 -3.340 -11.273 1.00 91.12 98 THR A N 1
ATOM 722 C CA . THR A 1 98 ? 15.010 -3.108 -11.382 1.00 91.12 98 THR A CA 1
ATOM 723 C C . THR A 1 98 ? 14.247 -4.155 -10.559 1.00 91.12 98 THR A C 1
ATOM 725 O O . THR A 1 98 ? 14.406 -5.352 -10.815 1.00 91.12 98 THR A O 1
ATOM 728 N N . PRO A 1 99 ? 13.425 -3.746 -9.577 1.00 91.75 99 PRO A N 1
ATOM 729 C CA . PRO A 1 99 ? 12.665 -4.677 -8.762 1.00 91.75 99 PRO A CA 1
ATOM 730 C C . PRO A 1 99 ? 11.568 -5.352 -9.585 1.00 91.75 99 PRO A C 1
ATOM 732 O O . PRO A 1 99 ? 10.957 -4.758 -10.473 1.00 91.75 99 PRO A O 1
ATOM 735 N N . THR A 1 100 ? 11.293 -6.613 -9.264 1.00 93.56 100 THR A N 1
ATOM 736 C CA . THR A 1 100 ? 10.186 -7.357 -9.869 1.00 93.56 100 THR A CA 1
ATOM 737 C C . THR A 1 100 ? 8.871 -6.970 -9.199 1.00 93.56 100 THR A C 1
ATOM 739 O O . THR A 1 100 ? 8.728 -7.131 -7.986 1.00 93.56 100 THR A O 1
ATOM 742 N N . LEU A 1 101 ? 7.908 -6.495 -9.993 1.00 95.94 101 LEU A N 1
ATOM 743 C CA . LEU A 1 101 ? 6.525 -6.312 -9.555 1.00 95.94 101 LEU A CA 1
ATOM 744 C C . LEU A 1 101 ? 5.866 -7.681 -9.369 1.00 95.94 101 LEU A C 1
ATOM 746 O O . LEU A 1 101 ? 5.941 -8.533 -10.255 1.00 95.94 101 LEU A O 1
ATOM 750 N N . GLN A 1 102 ? 5.211 -7.889 -8.232 1.00 96.81 102 GLN A N 1
ATOM 751 C CA . GLN A 1 102 ? 4.535 -9.147 -7.923 1.00 96.81 102 GLN A CA 1
ATOM 752 C C . GLN A 1 102 ? 3.023 -8.956 -7.938 1.00 96.81 102 GLN A C 1
ATOM 754 O O . GLN A 1 102 ? 2.502 -8.025 -7.325 1.00 96.81 102 GLN A O 1
ATOM 759 N N . ALA A 1 103 ? 2.321 -9.852 -8.626 1.00 97.31 103 ALA A N 1
ATOM 760 C CA . ALA A 1 103 ? 0.868 -9.900 -8.608 1.00 97.31 103 ALA A CA 1
ATOM 761 C C . ALA A 1 103 ? 0.368 -10.494 -7.287 1.00 97.31 103 ALA A C 1
ATOM 763 O O . ALA A 1 103 ? 0.825 -11.557 -6.867 1.00 97.31 103 ALA A O 1
ATOM 764 N N . LEU A 1 104 ? -0.608 -9.835 -6.676 1.00 97.12 104 LEU A N 1
ATOM 765 C CA . LEU A 1 104 ? -1.335 -10.296 -5.504 1.00 97.12 104 LEU A CA 1
ATOM 766 C C . LEU A 1 104 ? -2.843 -10.245 -5.782 1.00 97.12 104 LEU A C 1
ATOM 768 O O . LEU A 1 104 ? -3.328 -9.460 -6.600 1.00 97.12 104 LEU A O 1
ATOM 772 N N . ASN A 1 105 ? -3.592 -11.065 -5.053 1.00 96.50 105 ASN A N 1
ATOM 773 C CA . ASN A 1 105 ? -5.041 -10.953 -4.953 1.00 96.50 105 ASN A CA 1
ATOM 774 C C . ASN A 1 105 ? -5.399 -10.820 -3.471 1.00 96.50 105 ASN A C 1
ATOM 776 O O . ASN A 1 105 ? -5.126 -11.730 -2.688 1.00 96.50 105 ASN A O 1
ATOM 780 N N . LEU A 1 106 ? -5.952 -9.668 -3.095 1.00 96.50 106 LEU A N 1
ATOM 781 C CA . LEU A 1 106 ? -6.270 -9.321 -1.713 1.00 96.50 106 LEU A CA 1
ATOM 782 C C . LEU A 1 106 ? -7.780 -9.130 -1.579 1.00 96.50 106 LEU A C 1
ATOM 784 O O . LEU A 1 106 ? -8.329 -8.139 -2.055 1.00 96.50 106 LEU A O 1
ATOM 788 N N . ASP A 1 107 ? -8.454 -10.090 -0.945 1.00 93.19 107 ASP A N 1
ATOM 789 C CA . ASP A 1 107 ? -9.919 -10.095 -0.790 1.00 93.19 107 ASP A CA 1
ATOM 790 C C . ASP A 1 107 ? -10.676 -9.930 -2.130 1.00 93.19 107 ASP A C 1
ATOM 792 O O . ASP A 1 107 ? -11.591 -9.117 -2.283 1.00 93.19 107 ASP A O 1
ATOM 796 N N . GLY A 1 108 ? -10.233 -10.663 -3.158 1.00 93.50 108 GLY A N 1
ATOM 797 C CA . GLY A 1 108 ? -10.822 -10.617 -4.499 1.00 93.50 108 GLY A CA 1
ATOM 798 C C . GLY A 1 108 ? -10.432 -9.385 -5.323 1.00 93.50 108 GLY A C 1
ATOM 799 O O . GLY A 1 108 ? -10.901 -9.245 -6.452 1.00 93.50 108 GLY A O 1
ATOM 800 N N . ARG A 1 109 ? -9.586 -8.494 -4.793 1.00 95.62 109 ARG A N 1
ATOM 801 C CA . ARG A 1 109 ? -9.125 -7.275 -5.470 1.00 95.62 109 ARG A CA 1
ATOM 802 C C . ARG A 1 109 ? -7.726 -7.469 -6.044 1.00 95.62 109 ARG A C 1
ATOM 804 O O . ARG A 1 109 ? -6.848 -8.043 -5.397 1.00 95.62 109 ARG A O 1
ATOM 811 N N . ALA A 1 110 ? -7.512 -6.956 -7.254 1.00 96.62 110 ALA A N 1
ATOM 812 C CA . ALA A 1 110 ? -6.195 -6.940 -7.877 1.00 96.62 110 ALA A CA 1
ATOM 813 C C . ALA A 1 110 ? -5.242 -6.041 -7.081 1.00 96.62 110 ALA A C 1
ATOM 815 O O . ALA A 1 110 ? -5.580 -4.899 -6.753 1.00 96.62 110 ALA A O 1
ATOM 816 N N . ALA A 1 111 ? -4.050 -6.560 -6.795 1.00 97.94 111 ALA A N 1
ATOM 817 C CA . ALA A 1 111 ? -3.007 -5.829 -6.102 1.00 97.94 111 ALA A CA 1
ATOM 818 C C . ALA A 1 111 ? -1.631 -6.107 -6.709 1.00 97.94 111 ALA A C 1
ATOM 820 O O . ALA A 1 111 ? -1.354 -7.199 -7.202 1.00 97.94 111 ALA A O 1
ATOM 821 N N . ALA A 1 112 ? -0.755 -5.115 -6.647 1.00 97.81 112 ALA A N 1
ATOM 822 C CA . ALA A 1 112 ? 0.632 -5.212 -7.063 1.00 97.81 112 ALA A CA 1
ATOM 823 C C . ALA A 1 112 ? 1.538 -4.900 -5.876 1.00 97.81 112 ALA A C 1
ATOM 825 O O . ALA A 1 112 ? 1.316 -3.921 -5.167 1.00 97.81 112 ALA A O 1
ATOM 826 N N . PHE A 1 113 ? 2.571 -5.711 -5.680 1.00 97.62 113 PHE A N 1
ATOM 827 C CA . PHE A 1 113 ? 3.578 -5.507 -4.650 1.00 97.62 113 PHE A CA 1
ATOM 828 C C . PHE A 1 113 ? 4.918 -5.105 -5.261 1.00 97.62 113 PHE A C 1
ATOM 830 O O . PHE A 1 113 ? 5.402 -5.729 -6.209 1.00 97.62 113 PHE A O 1
ATOM 837 N N . LEU A 1 114 ? 5.522 -4.077 -4.670 1.00 95.69 114 LEU A N 1
ATOM 838 C CA . LEU A 1 114 ? 6.857 -3.578 -4.965 1.00 95.69 114 LEU A CA 1
ATOM 839 C C . LEU A 1 114 ? 7.682 -3.643 -3.665 1.00 95.69 114 LEU A C 1
ATOM 841 O O . LEU A 1 114 ? 7.325 -2.972 -2.698 1.00 95.69 114 LEU A O 1
ATOM 845 N N . PRO A 1 115 ? 8.774 -4.430 -3.597 1.00 92.94 115 PRO A N 1
ATOM 846 C CA . PRO A 1 115 ? 9.517 -4.648 -2.348 1.00 92.94 115 PRO A CA 1
ATOM 847 C C . PRO A 1 115 ? 10.241 -3.413 -1.799 1.00 92.94 115 PRO A C 1
ATOM 849 O O . PRO A 1 115 ? 10.578 -3.385 -0.619 1.00 92.94 115 PRO A O 1
ATOM 852 N N . ALA A 1 116 ? 10.500 -2.416 -2.642 1.00 90.31 116 ALA A N 1
ATOM 853 C CA . ALA A 1 116 ? 11.172 -1.183 -2.264 1.00 90.31 116 ALA A CA 1
ATOM 854 C C . ALA A 1 116 ? 10.672 -0.050 -3.164 1.00 90.31 116 ALA A C 1
ATOM 856 O O . ALA A 1 116 ? 10.921 -0.056 -4.368 1.00 90.31 116 ALA A O 1
ATOM 857 N N . ALA A 1 117 ? 9.967 0.906 -2.576 1.00 87.88 117 ALA A N 1
ATOM 858 C CA . ALA A 1 117 ? 9.403 2.063 -3.244 1.00 87.88 117 ALA A CA 1
ATOM 859 C C . ALA A 1 117 ? 9.786 3.336 -2.493 1.00 87.88 117 ALA A C 1
ATOM 861 O O . ALA A 1 117 ? 9.935 3.336 -1.268 1.00 87.88 117 ALA A O 1
ATOM 862 N N . TRP A 1 118 ? 9.924 4.423 -3.241 1.00 83.69 118 TRP A N 1
ATOM 863 C CA . TRP A 1 118 ? 10.013 5.754 -2.663 1.00 83.69 118 TRP A CA 1
ATOM 864 C C . TRP A 1 118 ? 8.637 6.213 -2.175 1.00 83.69 118 TRP A C 1
ATOM 866 O O . TRP A 1 118 ? 7.616 5.873 -2.774 1.00 83.69 118 TRP A O 1
ATOM 876 N N . SER A 1 119 ? 8.615 6.965 -1.076 1.00 79.06 119 SER A N 1
ATOM 877 C CA . SER A 1 119 ? 7.390 7.451 -0.448 1.00 79.06 119 SER A CA 1
ATOM 878 C C . SER A 1 119 ? 7.566 8.890 0.022 1.00 79.06 119 SER A C 1
ATOM 880 O O . SER A 1 119 ? 8.569 9.222 0.648 1.00 79.06 119 SER A O 1
ATOM 882 N N . ALA A 1 120 ? 6.560 9.735 -0.207 1.00 78.62 120 ALA A N 1
ATOM 883 C CA . ALA A 1 120 ? 6.562 11.121 0.264 1.00 78.62 120 ALA A CA 1
ATOM 884 C C . ALA A 1 120 ? 6.526 11.241 1.802 1.00 78.62 120 ALA A C 1
ATOM 886 O O . ALA A 1 120 ? 6.779 12.313 2.345 1.00 78.62 120 ALA A O 1
ATOM 887 N N . VAL A 1 121 ? 6.221 10.146 2.508 1.00 83.31 121 VAL A N 1
ATOM 888 C CA . VAL A 1 121 ? 6.112 10.105 3.974 1.00 83.31 121 VAL A CA 1
ATOM 889 C C . VAL A 1 121 ? 7.267 9.370 4.657 1.00 83.31 121 VAL A C 1
ATOM 891 O O . VAL A 1 121 ? 7.259 9.201 5.876 1.00 83.31 121 VAL A O 1
ATOM 894 N N . SER A 1 122 ? 8.270 8.903 3.907 1.00 84.00 122 SER A N 1
ATOM 895 C CA . SER A 1 122 ? 9.440 8.262 4.506 1.00 84.00 122 SER A CA 1
ATOM 896 C C . SER A 1 122 ? 10.696 8.413 3.650 1.00 84.00 122 SER A C 1
ATOM 898 O O . SER A 1 122 ? 10.638 8.119 2.461 1.00 84.00 122 SER A O 1
ATOM 900 N N . PRO A 1 123 ? 11.851 8.776 4.241 1.00 80.56 123 PRO A N 1
ATOM 901 C CA . PRO A 1 123 ? 13.119 8.864 3.513 1.00 80.56 123 PRO A CA 1
ATOM 902 C C . PRO A 1 123 ? 13.706 7.486 3.176 1.00 80.56 123 PRO A C 1
ATOM 904 O O . PRO A 1 123 ? 14.668 7.383 2.421 1.00 80.56 123 PRO A O 1
ATOM 907 N N . GLU A 1 124 ? 13.161 6.418 3.758 1.00 85.56 124 GLU A N 1
ATOM 908 C CA . GLU A 1 124 ? 13.558 5.045 3.477 1.00 85.56 124 GLU A CA 1
ATOM 909 C C . GLU A 1 124 ? 12.767 4.487 2.293 1.00 85.56 124 GLU A C 1
ATOM 911 O O . GLU A 1 124 ? 11.587 4.788 2.110 1.00 85.56 124 GLU A O 1
ATOM 916 N N . ARG A 1 125 ? 13.402 3.599 1.523 1.00 86.56 125 ARG A N 1
ATOM 917 C CA . ARG A 1 125 ? 12.682 2.780 0.547 1.00 86.56 125 ARG A CA 1
ATOM 918 C C . ARG A 1 125 ? 11.933 1.684 1.288 1.00 86.56 125 ARG A C 1
ATOM 920 O O . ARG A 1 125 ? 12.558 0.797 1.866 1.00 86.56 125 ARG A O 1
ATOM 927 N N . LEU A 1 126 ? 10.611 1.741 1.245 1.00 91.94 126 LEU A N 1
ATOM 928 C CA . LEU A 1 126 ? 9.741 0.808 1.951 1.00 91.94 126 LEU A CA 1
ATOM 929 C C . LEU A 1 126 ? 8.949 -0.040 0.958 1.00 91.94 126 LEU A C 1
ATOM 931 O O . LEU A 1 126 ? 8.678 0.414 -0.155 1.00 91.94 126 LEU A O 1
ATOM 935 N N . PRO A 1 127 ? 8.553 -1.266 1.326 1.00 95.50 127 PRO A N 1
ATOM 936 C CA . PRO A 1 127 ? 7.620 -2.032 0.521 1.00 95.50 127 PRO A CA 1
ATOM 937 C C . PRO A 1 127 ? 6.315 -1.262 0.300 1.00 95.50 127 PRO A C 1
ATOM 939 O O . PRO A 1 127 ? 5.859 -0.514 1.166 1.00 95.50 127 PRO A O 1
ATOM 942 N N . LEU A 1 128 ? 5.719 -1.460 -0.871 1.00 96.69 128 LEU A N 1
ATOM 943 C CA . LEU A 1 128 ? 4.501 -0.799 -1.320 1.00 96.69 128 LEU A CA 1
ATOM 944 C C . LEU A 1 128 ? 3.548 -1.830 -1.924 1.00 96.69 128 LEU A C 1
ATOM 946 O O . LEU A 1 128 ? 3.954 -2.689 -2.708 1.00 96.69 128 LEU A O 1
ATOM 950 N N . ILE A 1 129 ? 2.270 -1.706 -1.586 1.00 98.31 129 ILE A N 1
ATOM 951 C CA . ILE A 1 129 ? 1.160 -2.395 -2.232 1.00 98.31 129 ILE A CA 1
ATOM 952 C C . ILE A 1 129 ? 0.293 -1.345 -2.919 1.00 98.31 129 ILE A C 1
ATOM 954 O O . ILE A 1 129 ? -0.206 -0.433 -2.266 1.00 98.31 129 ILE A O 1
ATOM 958 N N . ALA A 1 130 ? 0.092 -1.494 -4.225 1.00 97.50 130 ALA A N 1
ATOM 959 C CA . ALA A 1 130 ? -0.977 -0.820 -4.948 1.00 97.50 130 ALA A CA 1
ATOM 960 C C . ALA A 1 130 ? -2.176 -1.766 -5.019 1.00 97.50 130 ALA A C 1
ATOM 962 O O . ALA A 1 130 ? -2.041 -2.886 -5.505 1.00 97.50 130 ALA A O 1
ATOM 963 N N . LEU A 1 131 ? -3.335 -1.343 -4.530 1.00 97.62 131 LEU A N 1
ATOM 964 C CA . LEU A 1 131 ? -4.543 -2.159 -4.431 1.00 97.62 131 LEU A CA 1
ATOM 965 C C . LEU A 1 131 ? -5.699 -1.446 -5.120 1.00 97.62 131 LEU A C 1
ATOM 967 O O . LEU A 1 131 ? -5.996 -0.294 -4.813 1.00 97.62 131 LEU A O 1
ATOM 971 N N . ARG A 1 132 ? -6.398 -2.130 -6.023 1.00 96.12 132 ARG A N 1
ATOM 972 C CA . ARG A 1 132 ? -7.588 -1.560 -6.659 1.00 96.12 132 ARG A CA 1
ATOM 973 C C . ARG A 1 132 ? -8.708 -1.392 -5.630 1.00 96.12 132 ARG A C 1
ATOM 975 O O . ARG A 1 132 ? -9.122 -2.381 -5.034 1.00 96.12 132 ARG A O 1
ATOM 982 N N . ALA A 1 133 ? -9.198 -0.169 -5.431 1.00 94.25 133 ALA A N 1
ATOM 983 C CA . ALA A 1 133 ? -10.284 0.129 -4.493 1.00 94.25 133 ALA A CA 1
ATOM 984 C C . ALA A 1 133 ? -11.649 0.104 -5.193 1.00 94.25 133 ALA A C 1
ATOM 986 O O . ALA A 1 133 ? -12.573 -0.544 -4.708 1.00 94.25 133 ALA A O 1
ATOM 987 N N . SER A 1 134 ? -11.711 0.748 -6.361 1.00 93.38 134 SER A N 1
ATOM 988 C CA . SER A 1 134 ? -12.882 0.898 -7.229 1.00 93.38 134 SER A CA 1
ATOM 989 C C . SER A 1 134 ? -12.425 1.001 -8.696 1.00 93.38 134 SER A C 1
ATOM 991 O O . SER A 1 134 ? -11.220 1.068 -8.945 1.00 93.38 134 SER A O 1
ATOM 993 N N . PRO A 1 135 ? -13.324 1.059 -9.696 1.00 92.62 135 PRO A N 1
ATOM 994 C CA . PRO A 1 135 ? -12.948 1.296 -11.093 1.00 92.62 135 PRO A CA 1
ATOM 995 C C . PRO A 1 135 ? -12.209 2.616 -11.373 1.00 92.62 135 PRO A C 1
ATOM 997 O O . PRO A 1 135 ? -11.651 2.755 -12.458 1.00 92.62 135 PRO A O 1
ATOM 1000 N N . THR A 1 136 ? -12.181 3.568 -10.445 1.00 94.81 136 THR A N 1
ATOM 1001 C CA . THR A 1 136 ? -11.518 4.871 -10.637 1.00 94.81 136 THR A CA 1
ATOM 1002 C C . THR A 1 136 ? -10.545 5.213 -9.517 1.00 94.81 136 THR A C 1
ATOM 1004 O O . THR A 1 136 ? -9.992 6.308 -9.506 1.00 94.81 136 THR A O 1
ATOM 1007 N N . ARG A 1 137 ? -10.314 4.307 -8.558 1.00 94.94 137 ARG A N 1
ATOM 1008 C CA . ARG A 1 137 ? -9.434 4.573 -7.416 1.00 94.94 137 ARG A CA 1
ATOM 1009 C C . ARG A 1 137 ? -8.565 3.390 -7.034 1.00 94.94 137 ARG A C 1
ATOM 1011 O O . ARG A 1 137 ? -8.947 2.224 -7.184 1.00 94.94 137 ARG A O 1
ATOM 1018 N N . CYS A 1 138 ? -7.388 3.686 -6.503 1.00 95.81 138 CYS A N 1
ATOM 1019 C CA . CYS A 1 138 ? -6.495 2.704 -5.905 1.00 95.81 138 CYS A CA 1
ATOM 1020 C C . CYS A 1 138 ? -5.960 3.184 -4.558 1.00 95.81 138 CYS A C 1
ATOM 1022 O O . CYS A 1 138 ? -5.709 4.369 -4.362 1.00 95.81 138 CYS A O 1
ATOM 1024 N N . TRP A 1 139 ? -5.722 2.238 -3.660 1.00 97.56 139 TRP A N 1
ATOM 1025 C CA . TRP A 1 139 ? -4.956 2.459 -2.446 1.00 97.56 139 TRP A CA 1
ATOM 1026 C C . TRP A 1 139 ? -3.475 2.227 -2.723 1.00 97.56 139 TRP A C 1
ATOM 1028 O O . TRP A 1 139 ? -3.104 1.198 -3.289 1.00 97.56 139 TRP A O 1
ATOM 1038 N N . LEU A 1 140 ? -2.631 3.145 -2.268 1.00 97.19 140 LEU A N 1
ATOM 1039 C CA . LEU A 1 140 ? -1.214 2.890 -2.045 1.00 97.19 140 LEU A CA 1
ATOM 1040 C C . LEU A 1 140 ? -1.006 2.622 -0.564 1.00 97.19 140 LEU A C 1
ATOM 1042 O O . LEU A 1 140 ? -1.421 3.437 0.249 1.00 97.19 140 LEU A O 1
ATOM 1046 N N . VAL A 1 141 ? -0.367 1.506 -0.218 1.00 97.94 141 VAL A N 1
ATOM 1047 C CA . VAL A 1 141 ? -0.106 1.101 1.169 1.00 97.94 141 VAL A CA 1
ATOM 1048 C C . VAL A 1 141 ? 1.370 0.773 1.326 1.00 97.94 141 VAL A C 1
ATOM 1050 O O . VAL A 1 141 ? 1.867 -0.149 0.685 1.00 97.94 141 VAL A O 1
ATOM 1053 N N . SER A 1 142 ? 2.088 1.513 2.167 1.00 96.88 142 SER A N 1
ATOM 1054 C CA . SER A 1 142 ? 3.535 1.352 2.352 1.00 96.88 142 SER A CA 1
ATOM 1055 C C . SER A 1 142 ? 3.930 1.432 3.817 1.00 96.88 142 SER A C 1
ATOM 1057 O O . SER A 1 142 ? 3.290 2.141 4.590 1.00 96.88 142 SER A O 1
ATOM 1059 N N . GLY A 1 143 ? 4.980 0.723 4.225 1.00 96.44 143 GLY A N 1
ATOM 1060 C CA . GLY A 1 143 ? 5.393 0.726 5.623 1.00 96.44 143 GLY A CA 1
ATOM 1061 C C . GLY A 1 143 ? 6.551 -0.201 5.960 1.00 96.44 143 GLY A C 1
ATOM 1062 O O . GLY A 1 143 ? 7.101 -0.884 5.104 1.00 96.44 143 GLY A O 1
ATOM 1063 N N . ARG A 1 144 ? 6.887 -0.232 7.250 1.00 96.38 144 ARG A N 1
ATOM 1064 C CA . ARG A 1 144 ? 7.897 -1.10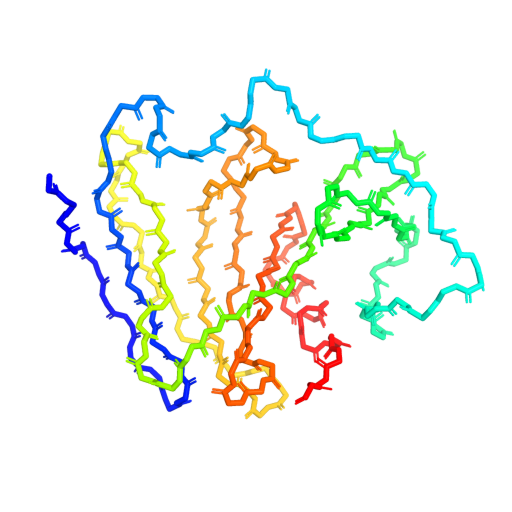6 7.874 1.00 96.38 144 ARG A CA 1
ATOM 1065 C C . ARG A 1 144 ? 7.328 -2.449 8.329 1.00 96.38 144 ARG A C 1
ATOM 1067 O O . ARG A 1 144 ? 8.052 -3.273 8.883 1.00 96.38 144 ARG A O 1
ATOM 1074 N N . LEU A 1 145 ? 6.032 -2.672 8.126 1.00 96.88 145 LEU A N 1
ATOM 1075 C CA . LEU A 1 145 ? 5.403 -3.955 8.413 1.00 96.88 145 LEU A CA 1
ATOM 1076 C C . LEU A 1 145 ? 5.986 -5.064 7.530 1.00 96.88 145 LEU A C 1
ATOM 1078 O O . LEU A 1 145 ? 6.423 -4.831 6.401 1.00 96.88 145 LEU A O 1
ATOM 1082 N N . SER A 1 146 ? 5.942 -6.298 8.036 1.00 95.62 146 SER A N 1
ATOM 1083 C CA . SER A 1 146 ? 6.240 -7.473 7.213 1.00 95.62 146 SER A CA 1
ATOM 1084 C C . SER A 1 146 ? 5.294 -7.540 6.008 1.00 95.62 146 SER A C 1
ATOM 1086 O O . SER A 1 146 ? 4.173 -7.039 6.069 1.00 95.62 146 SER A O 1
ATOM 1088 N N . HIS A 1 147 ? 5.705 -8.216 4.931 1.00 94.69 147 HIS A N 1
ATOM 1089 C CA . HIS A 1 147 ? 4.874 -8.378 3.731 1.00 94.69 147 HIS A CA 1
ATOM 1090 C C . HIS A 1 147 ? 3.462 -8.908 4.047 1.00 94.69 147 HIS A C 1
ATOM 1092 O O . HIS A 1 147 ? 2.478 -8.394 3.522 1.00 94.69 147 HIS A O 1
ATOM 1098 N N . VAL A 1 148 ? 3.356 -9.898 4.942 1.00 96.25 148 VAL A N 1
ATOM 1099 C CA . VAL A 1 148 ? 2.071 -10.496 5.342 1.00 96.25 148 VAL A CA 1
ATOM 1100 C C . VAL A 1 148 ? 1.193 -9.485 6.078 1.00 96.25 148 VAL A C 1
ATOM 1102 O O . VAL A 1 148 ? 0.007 -9.372 5.785 1.00 96.25 148 VAL A O 1
ATOM 1105 N N . GLU A 1 149 ? 1.771 -8.731 7.010 1.00 97.69 149 GLU A N 1
ATOM 1106 C CA . GLU A 1 149 ? 1.044 -7.727 7.792 1.00 97.69 149 GLU A CA 1
ATOM 1107 C C . GLU A 1 149 ? 0.622 -6.530 6.934 1.00 97.69 149 GLU A C 1
ATOM 1109 O O . GLU A 1 149 ? -0.525 -6.093 7.003 1.00 97.69 149 GLU A O 1
ATOM 1114 N N . LEU A 1 150 ? 1.498 -6.063 6.043 1.00 98.00 150 LEU A N 1
ATOM 1115 C CA . LEU A 1 150 ? 1.184 -5.002 5.088 1.00 98.00 150 LEU A CA 1
ATOM 1116 C C . LEU A 1 150 ? 0.035 -5.412 4.154 1.00 98.00 150 LEU A C 1
ATOM 1118 O O . LEU A 1 150 ? -0.884 -4.628 3.922 1.00 98.00 150 LEU A O 1
ATOM 1122 N N . ALA A 1 151 ? 0.048 -6.657 3.664 1.00 98.12 151 ALA A N 1
ATOM 1123 C CA . ALA A 1 151 ? -1.024 -7.205 2.838 1.00 98.12 151 ALA A CA 1
ATOM 1124 C C . ALA A 1 151 ? -2.349 -7.334 3.602 1.00 98.12 151 ALA A C 1
ATOM 1126 O O . ALA A 1 151 ? -3.400 -7.054 3.029 1.00 98.12 151 ALA A O 1
ATOM 1127 N N . ARG A 1 152 ? -2.319 -7.708 4.890 1.00 98.12 152 ARG A N 1
ATOM 1128 C CA . ARG A 1 152 ? -3.516 -7.748 5.748 1.00 98.12 152 ARG A CA 1
ATOM 1129 C C . ARG A 1 152 ? -4.119 -6.362 5.951 1.00 98.12 152 ARG A C 1
ATOM 1131 O O . ARG A 1 152 ? -5.323 -6.207 5.761 1.00 98.12 152 ARG A O 1
ATOM 1138 N N . VAL A 1 153 ? -3.294 -5.360 6.268 1.00 98.50 153 VAL A N 1
ATOM 1139 C CA . VAL A 1 153 ? -3.741 -3.961 6.383 1.00 98.50 153 VAL A CA 1
ATOM 1140 C C . VAL A 1 153 ? -4.368 -3.503 5.067 1.00 98.50 153 VAL A C 1
ATOM 1142 O O . VAL A 1 153 ? -5.524 -3.084 5.062 1.00 98.50 153 VAL A O 1
ATOM 1145 N N . ALA A 1 154 ? -3.667 -3.675 3.941 1.00 98.38 154 ALA A N 1
ATOM 1146 C CA . ALA A 1 154 ? -4.173 -3.298 2.623 1.00 98.38 154 ALA A CA 1
ATOM 1147 C C . ALA A 1 154 ? -5.510 -3.983 2.291 1.00 98.38 154 ALA A C 1
ATOM 1149 O O . ALA A 1 154 ? -6.466 -3.321 1.897 1.00 98.38 154 ALA A O 1
ATOM 1150 N N . ALA A 1 155 ? -5.614 -5.297 2.508 1.00 97.94 155 ALA A N 1
ATOM 1151 C CA . ALA A 1 155 ? -6.832 -6.064 2.248 1.00 97.94 155 ALA A CA 1
ATOM 1152 C C . ALA A 1 155 ? -8.038 -5.587 3.074 1.00 97.94 155 ALA A C 1
ATOM 1154 O O . ALA A 1 155 ? -9.173 -5.763 2.635 1.00 97.94 155 ALA A O 1
ATOM 1155 N N . SER A 1 156 ? -7.796 -4.976 4.235 1.00 98.06 156 SER A N 1
ATOM 1156 C CA . SER A 1 156 ? -8.826 -4.491 5.157 1.00 98.06 156 SER A CA 1
ATOM 1157 C C . SER A 1 156 ? -9.268 -3.043 4.921 1.00 98.06 156 SER A C 1
ATOM 1159 O O . SER A 1 156 ? -10.190 -2.581 5.599 1.00 98.06 156 SER A O 1
ATOM 1161 N N . LEU A 1 157 ? -8.629 -2.331 3.981 1.00 97.94 157 LEU A N 1
ATOM 1162 C CA . LEU A 1 157 ? -9.037 -0.984 3.583 1.00 97.94 157 LEU A CA 1
ATOM 1163 C C . LEU A 1 157 ? -10.400 -1.006 2.881 1.00 97.94 157 LEU A C 1
ATOM 1165 O O . LEU A 1 157 ? -10.664 -1.957 2.124 1.00 97.94 157 LEU A O 1
ATOM 1169 N N . PRO A 1 158 ? -11.227 0.043 3.066 1.00 95.12 158 PRO A N 1
ATOM 1170 C CA . PRO A 1 158 ? -12.534 0.150 2.437 1.00 95.12 158 PRO A CA 1
ATOM 1171 C C . PRO A 1 158 ? -12.495 -0.092 0.925 1.00 95.12 158 PRO A C 1
ATOM 1173 O O . PRO A 1 158 ? -11.517 0.213 0.228 1.00 95.12 158 PRO A O 1
ATOM 1176 N N . LYS A 1 159 ? -13.576 -0.688 0.426 1.00 89.75 159 LYS A N 1
ATOM 1177 C CA . LYS A 1 159 ? -13.914 -0.661 -0.998 1.00 89.75 159 LYS A CA 1
ATOM 1178 C C . LYS A 1 159 ? -14.639 0.658 -1.226 1.00 89.75 159 LYS A C 1
ATOM 1180 O O . LYS A 1 159 ? -15.451 1.039 -0.386 1.00 89.75 159 LYS A O 1
ATOM 1185 N N . GLU A 1 160 ? -14.307 1.337 -2.310 1.00 73.88 160 GLU A N 1
ATOM 1186 C CA . GLU A 1 160 ? -14.918 2.622 -2.662 1.00 73.88 160 GLU A CA 1
ATOM 1187 C C . GLU A 1 160 ? -15.840 2.482 -3.870 1.00 73.88 160 GLU A C 1
ATOM 1189 O O . GLU A 1 160 ? -15.616 1.552 -4.684 1.00 73.88 160 GLU A O 1
#

pLDDT: mean 90.63, std 11.01, range [48.62, 98.5]

Radius of gyration: 15.2 Å; chains: 1; bounding box: 37×30×42 Å

Foldseek 3Di:
DWDFPDWDDDVLAIATETADDDPVRLVADPDFFDWAADDPVDDDQFFPDDPPQWDWTDGDQWIFTAHPVRDTFKIKHKDWDAGPRHHYFYDHVVVDDDFDWDWDQQLNWTKIKGQFGRDNNDPGGWIWMWTQQDNTMIMIMTGNDDPVNSSSRRSRGHRD

Secondary structure (DSSP, 8-state):
-PEEEEEEEETTEEEEEEE--SGGGGT--SSPPPEEPPPTTS-----S---TT-EEEEETTEEEEE-TT--EEEEEEEEE--TTPEEEEEE-GGGSSPPPPEEEEETTEEEEEEEEEEETTEEEEEEEEEEEEETTEEEEEEESS-HHHHHHHHHTSPP-

Sequence (160 aa):
MSTVLALLDLPGLRVALLSVSGPLAAGFPDALPPIEPLDPSEDHPLPTYLPVGLQPQRIGEGYCALDAQGQLMVSWIALELEPNEPLPLAWNPADGPTPTLQALNLDGRAAAFLPAAWSAVSPERLPLIALRASPTRCWLVSGRLSHVELARVAASLPKE